Protein AF-A0A533YYQ1-F1 (afdb_monomer_lite)

Radius of gyration: 12.84 Å; chains: 1; bounding box: 26×22×38 Å

Sequence (65 aa):
GWKSDDYPKIVVVRDQLGEVQVSPQGLLAVVSNEPVDVPVPRLHPDDVQALSALIIRHFPKLPVA

Secondary structure (DSSP, 8-state):
--TTS-S-EEEE-SS-GGGS---STTEEEEE-SS----SS-EE-TT-HHHHHHHHHHHSPPPP--

Structure (mmCIF, N/CA/C/O backbone):
data_AF-A0A533YYQ1-F1
#
_entry.id   AF-A0A533YYQ1-F1
#
loop_
_atom_site.group_PDB
_atom_site.id
_atom_site.type_symbol
_atom_site.label_atom_id
_atom_site.label_alt_id
_atom_site.label_comp_id
_atom_site.label_asym_id
_atom_site.label_entity_id
_atom_site.label_seq_id
_atom_site.pdbx_PDB_ins_code
_atom_site.Cartn_x
_atom_site.Cartn_y
_atom_site.Cartn_z
_atom_site.occupancy
_atom_site.B_iso_or_equiv
_atom_site.auth_seq_id
_atom_site.auth_comp_id
_atom_site.auth_asym_id
_atom_site.auth_atom_id
_atom_site.pdbx_PDB_model_num
ATOM 1 N N . GLY A 1 1 ? 1.018 12.022 -3.352 1.00 83.19 1 GLY A N 1
ATOM 2 C CA . GLY A 1 1 ? 0.771 13.195 -4.222 1.00 83.19 1 GLY A CA 1
ATOM 3 C C . GLY A 1 1 ? -0.330 12.872 -5.217 1.00 83.19 1 GLY A C 1
ATOM 4 O O . GLY A 1 1 ? -0.881 11.785 -5.102 1.00 83.19 1 GLY A O 1
ATOM 5 N N . TRP A 1 2 ? -0.663 13.794 -6.131 1.00 85.00 2 TRP A N 1
ATOM 6 C CA . TRP A 1 2 ? -1.667 13.614 -7.204 1.00 85.00 2 TRP A CA 1
ATOM 7 C C . TRP A 1 2 ? -2.913 12.835 -6.765 1.00 85.00 2 TRP A C 1
ATOM 9 O O . TRP A 1 2 ? -3.253 11.812 -7.348 1.00 85.00 2 TRP A O 1
ATOM 19 N N . LYS A 1 3 ? -3.543 13.248 -5.657 1.00 79.75 3 LYS A N 1
ATOM 20 C CA . LYS A 1 3 ? -4.604 12.461 -5.001 1.00 79.75 3 LYS A CA 1
ATOM 21 C C . LYS A 1 3 ? -5.826 12.246 -5.905 1.00 79.75 3 LYS A C 1
ATOM 23 O O . LYS A 1 3 ? -6.460 11.208 -5.786 1.00 79.75 3 LYS A O 1
ATOM 28 N N . SER A 1 4 ? -6.092 13.196 -6.799 1.00 80.25 4 SER A N 1
ATOM 29 C CA . SER A 1 4 ? -7.256 13.209 -7.690 1.00 80.25 4 SER A CA 1
ATOM 30 C C . SER A 1 4 ? -7.067 12.455 -9.009 1.00 80.25 4 SER A C 1
ATOM 32 O O . SER A 1 4 ? -8.033 12.321 -9.746 1.00 80.25 4 SER A O 1
ATOM 34 N N . ASP A 1 5 ? -5.856 11.986 -9.324 1.00 83.69 5 ASP A N 1
ATOM 35 C CA . ASP A 1 5 ? -5.616 11.224 -10.554 1.00 83.69 5 ASP A CA 1
ATOM 36 C C . ASP A 1 5 ? -6.004 9.754 -10.368 1.00 83.69 5 ASP A C 1
ATOM 38 O O . ASP A 1 5 ? -5.709 9.174 -9.321 1.00 83.69 5 ASP A O 1
ATOM 42 N N . ASP A 1 6 ? -6.509 9.115 -11.422 1.00 85.31 6 ASP A N 1
ATOM 43 C CA . ASP A 1 6 ? -6.987 7.720 -11.408 1.00 85.31 6 ASP A CA 1
ATOM 44 C C . ASP A 1 6 ? -5.879 6.650 -11.466 1.00 85.31 6 ASP A C 1
ATOM 46 O O . ASP A 1 6 ? -6.130 5.472 -11.725 1.00 85.31 6 ASP A O 1
ATOM 50 N N . TYR A 1 7 ? -4.626 7.026 -11.210 1.00 89.06 7 TYR A N 1
ATOM 51 C CA . TYR A 1 7 ? -3.545 6.050 -11.088 1.00 89.06 7 TYR A CA 1
ATOM 52 C C . TYR A 1 7 ? -3.688 5.209 -9.817 1.00 89.06 7 TYR A C 1
ATOM 54 O O . TYR A 1 7 ? -4.102 5.751 -8.787 1.00 89.06 7 TYR A O 1
ATOM 62 N N . PRO A 1 8 ? -3.255 3.931 -9.836 1.00 92.56 8 PRO A N 1
ATOM 63 C CA . PRO A 1 8 ? -3.217 3.119 -8.634 1.00 92.56 8 PRO A CA 1
ATOM 64 C C . PRO A 1 8 ? -2.367 3.757 -7.530 1.00 92.56 8 PRO A C 1
ATOM 66 O O . PRO A 1 8 ? -1.295 4.310 -7.796 1.00 92.56 8 PRO A O 1
AT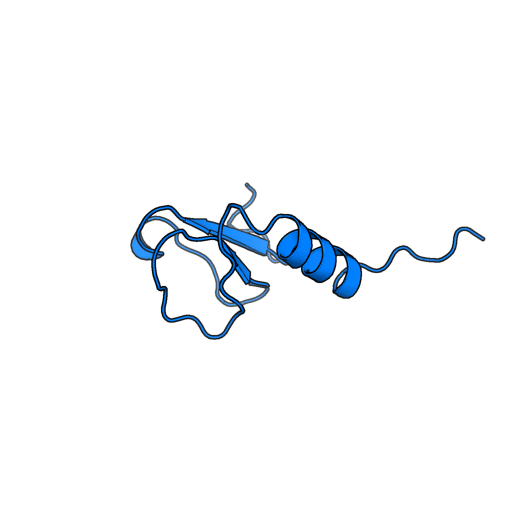OM 69 N N . LYS A 1 9 ? -2.831 3.685 -6.280 1.00 92.00 9 LYS A N 1
ATOM 70 C CA . LYS A 1 9 ? -2.192 4.353 -5.134 1.00 92.00 9 LYS A CA 1
ATOM 71 C C . LYS A 1 9 ? -2.038 3.430 -3.942 1.00 92.00 9 LYS A C 1
ATOM 73 O O . LYS A 1 9 ? -2.824 2.515 -3.722 1.00 92.00 9 LYS A O 1
ATOM 78 N N . ILE A 1 10 ? -1.045 3.755 -3.126 1.00 94.25 10 ILE A N 1
ATOM 79 C CA . ILE A 1 10 ? -0.902 3.261 -1.762 1.00 94.25 10 ILE A CA 1
ATOM 80 C C . ILE A 1 10 ? -1.033 4.475 -0.853 1.00 94.25 10 ILE A C 1
ATOM 82 O O . ILE A 1 10 ? -0.396 5.506 -1.086 1.00 94.25 10 ILE A O 1
ATOM 86 N N . VAL A 1 11 ? -1.890 4.372 0.152 1.00 91.94 11 VAL A N 1
ATOM 87 C CA . VAL A 1 11 ? -2.152 5.468 1.087 1.00 91.94 11 VAL A CA 1
ATOM 88 C C . VAL A 1 11 ? -1.368 5.217 2.352 1.00 91.94 11 VAL A C 1
ATOM 90 O O . VAL A 1 11 ? -1.402 4.115 2.879 1.00 91.94 11 VAL A O 1
ATOM 93 N N . VAL A 1 12 ? -0.707 6.249 2.861 1.00 92.12 12 VAL A N 1
ATOM 94 C CA . VAL A 1 12 ? -0.047 6.207 4.164 1.00 92.12 12 VAL A CA 1
ATOM 95 C C . VAL A 1 12 ? -0.831 7.104 5.112 1.00 92.12 12 VAL A C 1
ATOM 97 O O . VAL A 1 12 ? -0.981 8.296 4.835 1.00 92.12 12 VAL A O 1
ATOM 100 N N . VAL A 1 13 ? -1.335 6.538 6.204 1.00 88.50 13 VAL A N 1
ATOM 101 C CA . VAL A 1 13 ? -2.017 7.268 7.281 1.00 88.50 13 VAL A CA 1
ATOM 102 C C . VAL A 1 13 ? -1.365 6.947 8.617 1.00 88.50 13 VAL A C 1
ATOM 104 O O . VAL A 1 13 ? -0.860 5.843 8.813 1.00 88.50 13 VAL A O 1
ATOM 107 N N . ARG A 1 14 ? -1.366 7.908 9.545 1.00 79.12 14 ARG A N 1
ATOM 108 C CA . ARG A 1 14 ? -0.925 7.641 10.919 1.00 79.12 14 ARG A CA 1
ATOM 109 C C . ARG A 1 14 ? -2.022 6.927 11.694 1.00 79.12 14 ARG A C 1
ATOM 111 O O . ARG A 1 14 ? -1.830 5.762 12.026 1.00 79.12 14 ARG A O 1
ATOM 118 N N . ASP A 1 15 ? -3.172 7.586 11.836 1.00 71.25 15 ASP A N 1
ATOM 119 C CA . ASP A 1 15 ? -4.192 7.153 12.793 1.00 71.25 15 ASP A CA 1
ATOM 120 C C . ASP A 1 15 ? -5.489 6.700 12.105 1.00 71.25 15 ASP A C 1
ATOM 122 O O . ASP A 1 15 ? -5.967 5.599 12.355 1.00 71.25 15 ASP A O 1
ATOM 126 N N . GLN A 1 16 ? -6.067 7.506 11.202 1.00 66.94 16 GLN A N 1
ATOM 127 C CA . GLN A 1 16 ? -7.317 7.158 10.510 1.00 66.94 16 GLN A CA 1
ATOM 128 C C . GLN A 1 16 ? -7.341 7.640 9.057 1.00 66.94 16 GLN A C 1
ATOM 130 O O . GLN A 1 16 ? -6.741 8.654 8.701 1.00 66.94 16 GLN A O 1
ATOM 135 N N . LEU A 1 17 ? -8.109 6.945 8.209 1.00 64.00 17 LEU A N 1
ATOM 136 C CA . LEU A 1 17 ? -8.334 7.349 6.815 1.00 64.00 17 LEU A CA 1
ATOM 137 C C . LEU A 1 17 ? -9.065 8.687 6.675 1.00 64.00 17 LEU A C 1
ATOM 139 O O . LEU A 1 17 ? -8.915 9.337 5.648 1.00 64.00 1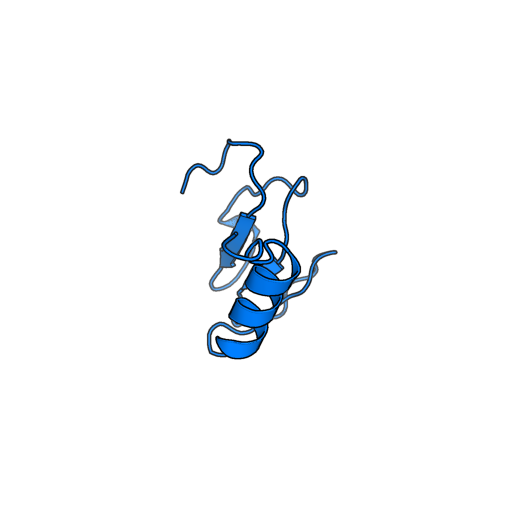7 LEU A O 1
ATOM 143 N N . GLY A 1 18 ? -9.815 9.126 7.693 1.00 63.12 18 GLY A N 1
ATOM 144 C CA . GLY A 1 18 ? -10.616 10.355 7.643 1.00 63.12 18 GLY A CA 1
ATOM 145 C C . GLY A 1 18 ? -9.821 11.631 7.336 1.00 63.12 18 GLY A C 1
ATOM 146 O O . GLY A 1 18 ? -10.387 12.591 6.820 1.00 63.12 18 GLY A O 1
ATOM 147 N N . GLU A 1 19 ? -8.508 11.636 7.578 1.00 62.66 19 GLU A N 1
ATOM 148 C CA . GLU A 1 19 ? -7.628 12.768 7.257 1.00 62.66 19 GLU A CA 1
ATOM 149 C C . GLU A 1 19 ? -7.279 12.865 5.762 1.00 62.66 19 GLU A C 1
ATOM 151 O O . GLU A 1 19 ? -6.844 13.912 5.273 1.00 62.66 19 GLU A O 1
ATOM 156 N N . VAL A 1 20 ? -7.465 11.781 5.004 1.00 67.75 20 VAL A N 1
ATOM 157 C CA . VAL A 1 20 ? -7.149 11.717 3.579 1.00 67.75 20 VAL A CA 1
ATOM 158 C C . VAL A 1 20 ? -8.362 11.183 2.831 1.00 67.75 20 VAL A C 1
ATOM 160 O O . VAL A 1 20 ? -8.664 9.998 2.873 1.00 67.75 20 VAL A O 1
ATOM 163 N N . GLN A 1 21 ? -9.027 12.045 2.061 1.00 69.38 21 GLN A N 1
ATOM 164 C CA . GLN A 1 21 ? -9.973 11.559 1.060 1.00 69.38 21 GLN A CA 1
ATOM 165 C C . GLN A 1 21 ? -9.201 10.783 -0.008 1.00 69.38 21 GLN A C 1
ATOM 167 O O . GLN A 1 21 ? -8.397 11.350 -0.753 1.00 69.38 21 GLN A O 1
ATOM 172 N N . VAL A 1 22 ? -9.417 9.473 -0.038 1.00 68.00 22 VAL A N 1
ATOM 173 C CA . VAL A 1 22 ? -8.831 8.559 -1.014 1.00 68.00 22 VAL A CA 1
ATOM 174 C C . VAL A 1 22 ? -9.982 7.877 -1.727 1.00 68.00 22 VAL A C 1
ATOM 176 O O . VAL A 1 22 ? -10.854 7.295 -1.086 1.00 68.00 22 VAL A O 1
ATOM 179 N N . SER A 1 23 ? -9.973 7.941 -3.055 1.00 73.69 23 SER A N 1
ATOM 180 C CA . SER A 1 23 ? -10.879 7.128 -3.853 1.00 73.69 23 SER A CA 1
ATOM 181 C C . SER A 1 23 ? -10.597 5.637 -3.607 1.00 73.69 23 SER A C 1
ATOM 183 O O . SER A 1 23 ? -9.438 5.224 -3.680 1.00 73.69 23 SER A O 1
ATOM 185 N N . PRO A 1 24 ? -11.621 4.807 -3.345 1.00 72.81 24 PRO A N 1
ATOM 186 C CA . PRO A 1 24 ? -11.462 3.356 -3.323 1.00 72.81 24 PRO A CA 1
ATOM 187 C C . PRO A 1 24 ? -11.032 2.796 -4.687 1.00 72.81 24 PRO A C 1
ATOM 189 O O . PRO A 1 24 ? -10.388 1.748 -4.749 1.00 72.81 24 PRO A O 1
ATOM 192 N N . GLN A 1 25 ? -11.366 3.485 -5.788 1.00 80.31 25 GLN A N 1
ATOM 193 C CA . GLN A 1 25 ? -10.900 3.106 -7.120 1.00 80.31 25 GLN A CA 1
ATOM 194 C C . GLN A 1 25 ? -9.374 3.226 -7.202 1.00 80.31 25 GLN A C 1
ATOM 196 O O . GLN A 1 25 ? -8.801 4.279 -6.934 1.00 80.31 25 GLN A O 1
ATOM 201 N N . GLY A 1 26 ? -8.714 2.133 -7.592 1.00 83.44 26 GLY A N 1
ATOM 202 C CA . GLY A 1 26 ? -7.260 2.093 -7.759 1.00 83.44 26 GLY A CA 1
ATOM 203 C C . GLY A 1 26 ? -6.467 2.050 -6.448 1.00 83.44 26 GLY A C 1
ATOM 204 O O . GLY A 1 26 ? -5.237 2.068 -6.483 1.00 83.44 26 GLY A O 1
ATOM 205 N N . LEU A 1 27 ? -7.120 1.966 -5.286 1.00 90.75 27 LEU A N 1
ATOM 206 C CA . LEU A 1 27 ? -6.413 1.796 -4.021 1.00 90.75 27 LEU A CA 1
ATOM 207 C C . LEU A 1 27 ? -5.839 0.375 -3.926 1.00 90.75 27 LEU A C 1
ATOM 209 O O . LEU A 1 27 ? -6.571 -0.608 -3.992 1.00 90.75 27 LEU A O 1
ATOM 213 N N . LEU A 1 28 ? -4.521 0.268 -3.770 1.00 94.62 28 LEU A N 1
ATOM 214 C CA . LEU A 1 28 ? -3.812 -1.013 -3.719 1.00 94.62 28 LEU A CA 1
ATOM 215 C C . LEU A 1 28 ? -3.569 -1.502 -2.293 1.00 94.62 28 LEU A C 1
ATOM 217 O O . LEU A 1 28 ? -3.584 -2.706 -2.053 1.00 94.62 28 LEU A O 1
ATOM 221 N N . ALA A 1 29 ? -3.305 -0.580 -1.366 1.00 94.81 29 ALA A N 1
ATOM 222 C CA . ALA A 1 29 ? -3.069 -0.870 0.043 1.00 94.81 29 ALA A CA 1
ATOM 223 C C . ALA A 1 29 ? -3.159 0.401 0.898 1.00 94.81 29 ALA A C 1
ATOM 225 O O . ALA A 1 29 ? -3.019 1.524 0.396 1.00 94.81 29 ALA A O 1
ATOM 226 N N . VAL A 1 30 ? -3.316 0.198 2.204 1.00 93.31 30 VAL A N 1
ATOM 227 C CA . VAL A 1 30 ? -3.151 1.227 3.235 1.00 93.31 30 VAL A CA 1
ATOM 228 C C . VAL A 1 30 ? -1.963 0.865 4.118 1.00 93.31 30 VAL A C 1
ATOM 230 O O . VAL A 1 30 ? -1.856 -0.256 4.601 1.00 93.31 30 VAL A O 1
ATOM 233 N N . VAL A 1 31 ? -1.075 1.819 4.352 1.00 94.56 31 VAL A N 1
ATOM 234 C CA . VAL A 1 31 ? 0.018 1.725 5.318 1.00 94.56 31 VAL A CA 1
ATOM 235 C C . VAL A 1 31 ? -0.393 2.508 6.560 1.00 94.56 31 VAL A C 1
ATOM 237 O O . VAL A 1 31 ? -0.675 3.704 6.458 1.00 94.56 31 VAL A O 1
ATOM 240 N N . SER A 1 32 ? -0.463 1.841 7.710 1.00 92.50 32 SER A N 1
ATOM 241 C CA . SER A 1 32 ? -0.866 2.455 8.981 1.00 92.50 32 SER A CA 1
ATOM 242 C C . SER A 1 32 ? -0.313 1.689 10.179 1.00 92.50 32 SER A C 1
ATOM 244 O O . SER A 1 32 ? -0.162 0.467 10.116 1.00 92.50 32 SER A O 1
ATOM 246 N N . ASN A 1 33 ? -0.020 2.415 11.261 1.00 91.31 33 ASN A N 1
ATOM 247 C CA . ASN A 1 33 ? 0.334 1.820 12.553 1.00 91.31 33 ASN A CA 1
ATOM 248 C C . ASN A 1 33 ? -0.885 1.173 13.223 1.00 91.31 33 ASN A C 1
ATOM 250 O O . ASN A 1 33 ? -0.757 0.144 13.880 1.00 91.31 33 ASN A O 1
ATOM 254 N N . GLU A 1 34 ? -2.065 1.758 13.019 1.00 88.62 34 GLU A N 1
ATOM 255 C CA . GLU A 1 34 ? -3.297 1.341 13.672 1.00 88.62 34 GLU A CA 1
ATOM 256 C C . GLU A 1 34 ? -4.123 0.396 12.786 1.00 88.62 34 GLU A C 1
ATOM 258 O O . GLU A 1 34 ? -4.003 0.394 11.554 1.00 88.62 34 GLU A O 1
ATOM 263 N N . PRO A 1 35 ? -4.991 -0.442 13.377 1.00 85.44 35 PRO A N 1
ATOM 264 C CA . PRO A 1 35 ? -5.979 -1.190 12.619 1.00 85.44 35 PRO A CA 1
ATOM 265 C C . PRO A 1 35 ? -6.912 -0.248 11.850 1.00 85.44 35 PRO A C 1
ATOM 267 O O . PRO A 1 35 ? -7.549 0.631 12.421 1.00 85.44 35 PRO A O 1
ATOM 270 N N . VAL A 1 36 ? -7.035 -0.481 10.545 1.00 84.00 36 VAL A N 1
ATOM 271 C CA . VAL A 1 36 ? -7.962 0.232 9.664 1.00 84.00 36 VAL A CA 1
ATOM 272 C C . VAL A 1 36 ? -8.853 -0.796 8.981 1.00 84.00 36 VAL A C 1
ATOM 274 O O . VAL A 1 36 ? -8.343 -1.789 8.455 1.00 84.00 36 VAL A O 1
ATOM 277 N N . ASP A 1 37 ? -10.162 -0.558 8.994 1.00 84.81 37 ASP A N 1
ATOM 278 C CA . ASP A 1 37 ? -11.136 -1.385 8.285 1.00 84.81 37 ASP A CA 1
ATOM 279 C C . ASP A 1 37 ? -11.216 -0.948 6.816 1.00 84.81 37 ASP A C 1
ATOM 281 O O . ASP A 1 37 ? -11.788 0.091 6.481 1.00 84.81 37 ASP A O 1
ATOM 285 N N . VAL A 1 38 ? -10.549 -1.705 5.945 1.00 84.44 38 VAL A N 1
ATOM 286 C CA . VAL A 1 38 ? -10.485 -1.452 4.504 1.00 84.44 38 VAL A CA 1
ATOM 287 C C . VAL A 1 38 ? -10.590 -2.744 3.705 1.00 84.44 38 VAL A C 1
ATOM 289 O O . VAL A 1 38 ? -10.086 -3.779 4.135 1.00 84.44 38 VAL A O 1
ATOM 292 N N . PRO A 1 39 ? -11.152 -2.686 2.483 1.00 88.50 39 PRO A N 1
ATOM 293 C CA . PRO A 1 39 ? -11.246 -3.845 1.596 1.00 88.50 39 PRO A CA 1
ATOM 294 C C . PRO A 1 39 ? -9.917 -4.191 0.898 1.00 88.50 39 PRO A C 1
ATOM 296 O O . PRO A 1 39 ? -9.861 -5.128 0.105 1.00 88.50 39 PRO A O 1
ATOM 299 N N . VAL A 1 40 ? -8.857 -3.420 1.152 1.00 91.00 40 VAL A N 1
ATOM 300 C CA . VAL A 1 40 ? -7.515 -3.605 0.585 1.00 91.00 40 VAL A CA 1
ATOM 301 C C . VAL A 1 40 ? -6.537 -4.032 1.682 1.00 91.00 40 VAL A C 1
ATOM 303 O O . VAL A 1 40 ? -6.797 -3.780 2.858 1.00 91.00 40 VAL A O 1
ATOM 306 N N . PRO A 1 41 ? -5.387 -4.635 1.339 1.00 94.19 41 PRO A N 1
ATOM 307 C CA . PRO A 1 41 ? -4.366 -4.963 2.323 1.00 94.19 41 PRO A CA 1
ATOM 308 C C . PRO A 1 41 ? -3.961 -3.760 3.184 1.00 94.19 41 PRO A C 1
ATOM 310 O O . PRO A 1 41 ? -3.669 -2.677 2.667 1.00 94.19 41 PRO A O 1
ATOM 313 N N . ARG A 1 42 ? -3.889 -3.982 4.499 1.00 93.50 42 ARG A N 1
ATOM 314 C CA . ARG A 1 42 ? -3.236 -3.077 5.446 1.00 93.50 42 ARG A CA 1
ATOM 315 C C . ARG A 1 42 ? -1.820 -3.575 5.720 1.00 93.50 42 ARG A C 1
ATOM 317 O O . ARG A 1 42 ? -1.647 -4.742 6.060 1.00 93.50 42 ARG A O 1
ATOM 324 N N . LEU A 1 43 ? -0.833 -2.694 5.613 1.00 95.69 43 LEU A N 1
ATOM 325 C CA . LEU A 1 43 ? 0.572 -2.975 5.906 1.00 95.69 43 LEU A CA 1
ATOM 326 C C . LEU A 1 43 ? 1.066 -2.086 7.052 1.00 95.69 43 LEU A C 1
ATOM 328 O O . LEU A 1 43 ? 0.648 -0.933 7.175 1.00 95.69 43 LEU A O 1
ATOM 332 N N . HIS A 1 44 ? 1.964 -2.616 7.880 1.00 94.44 44 HIS A N 1
ATOM 333 C CA . HIS A 1 44 ? 2.650 -1.819 8.897 1.00 94.44 44 HIS A CA 1
ATOM 334 C C . HIS A 1 44 ? 3.730 -0.940 8.234 1.00 94.44 44 HIS A C 1
ATOM 336 O O . HIS A 1 44 ? 4.358 -1.407 7.281 1.00 94.44 44 HIS A O 1
ATOM 342 N N . PRO A 1 45 ? 3.999 0.294 8.709 1.00 94.56 45 PRO A N 1
ATOM 343 C CA . PRO A 1 45 ? 5.016 1.164 8.109 1.00 94.56 45 PRO A CA 1
ATOM 344 C C . PRO A 1 45 ? 6.423 0.559 8.069 1.00 94.56 45 PRO A C 1
ATOM 346 O O . PRO A 1 45 ? 7.160 0.800 7.115 1.00 94.56 45 PRO A O 1
ATOM 349 N N . ASP A 1 46 ? 6.766 -0.270 9.057 1.00 96.06 46 ASP A N 1
ATOM 350 C CA . ASP A 1 46 ? 8.062 -0.962 9.105 1.00 96.06 46 ASP A CA 1
ATOM 351 C C . ASP A 1 46 ? 8.136 -2.205 8.202 1.00 96.06 46 ASP A C 1
ATOM 353 O O . ASP A 1 46 ? 9.222 -2.739 7.973 1.00 96.06 46 ASP A O 1
ATOM 357 N N . ASP A 1 47 ? 7.014 -2.666 7.638 1.00 96.50 47 ASP A N 1
ATOM 358 C CA . ASP A 1 47 ? 6.992 -3.813 6.725 1.00 96.50 47 ASP A CA 1
ATOM 359 C C . ASP A 1 47 ? 7.298 -3.391 5.279 1.00 96.50 47 ASP A C 1
ATOM 361 O O . ASP A 1 47 ? 6.502 -3.510 4.339 1.00 96.50 47 ASP A O 1
ATOM 365 N N . VAL A 1 48 ? 8.510 -2.864 5.105 1.00 96.38 48 VAL A N 1
ATOM 366 C CA . VAL A 1 48 ? 9.036 -2.419 3.809 1.00 96.38 48 VAL A CA 1
ATOM 367 C C . VAL A 1 48 ? 9.086 -3.579 2.811 1.00 96.38 48 VAL A C 1
ATOM 369 O O . V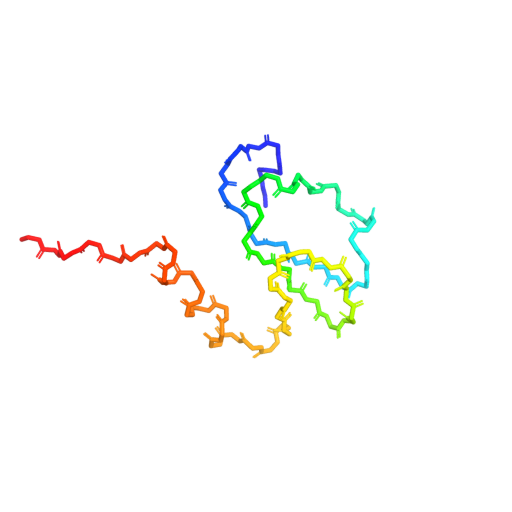AL A 1 48 ? 8.871 -3.379 1.613 1.00 96.38 48 VAL A O 1
ATOM 372 N N . GLN A 1 49 ? 9.335 -4.805 3.285 1.00 97.69 49 GLN A N 1
ATOM 373 C CA . GLN A 1 49 ? 9.392 -5.980 2.422 1.00 97.69 49 GLN A CA 1
ATOM 374 C C . GLN A 1 49 ? 8.024 -6.306 1.824 1.00 97.69 49 GLN A C 1
ATOM 376 O O . GLN A 1 49 ? 7.931 -6.409 0.597 1.00 97.69 49 GLN A O 1
ATOM 381 N N . ALA A 1 50 ? 6.962 -6.390 2.630 1.00 96.69 50 ALA A N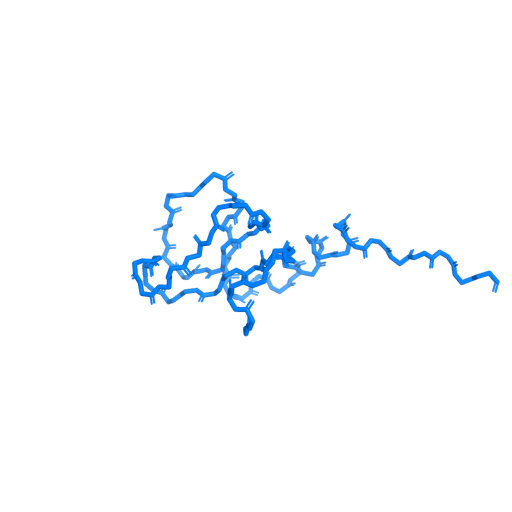 1
ATOM 382 C CA . ALA A 1 50 ? 5.618 -6.639 2.110 1.00 96.69 50 ALA A CA 1
ATOM 383 C C . ALA A 1 50 ? 5.158 -5.529 1.158 1.00 96.69 50 ALA A C 1
ATOM 385 O O . ALA A 1 50 ? 4.588 -5.816 0.102 1.00 96.69 50 ALA A O 1
ATOM 386 N N . LEU A 1 51 ? 5.471 -4.269 1.479 1.00 96.81 51 LEU A N 1
ATOM 387 C CA . LEU A 1 51 ? 5.163 -3.132 0.612 1.00 96.81 51 LEU A CA 1
ATOM 388 C C . LEU A 1 51 ? 5.861 -3.250 -0.750 1.00 96.81 51 LEU A C 1
ATOM 390 O O . LEU A 1 51 ? 5.232 -3.088 -1.797 1.00 96.81 51 LEU A O 1
ATOM 394 N N . SER A 1 52 ? 7.155 -3.576 -0.748 1.00 95.69 52 SER A N 1
ATOM 395 C CA . SER A 1 52 ? 7.929 -3.752 -1.980 1.00 95.69 52 SER A CA 1
ATOM 396 C C . SER A 1 52 ? 7.418 -4.923 -2.825 1.00 95.69 52 SER A C 1
ATOM 398 O O . SER A 1 52 ? 7.269 -4.788 -4.040 1.00 95.69 52 SER A O 1
ATOM 400 N N . ALA A 1 53 ? 7.071 -6.046 -2.190 1.00 96.44 53 ALA A N 1
ATOM 401 C CA . ALA A 1 53 ? 6.531 -7.219 -2.863 1.00 96.44 53 ALA A CA 1
ATOM 402 C C . ALA A 1 53 ? 5.176 -6.919 -3.520 1.00 96.44 53 ALA A C 1
ATOM 404 O O . ALA A 1 53 ? 4.934 -7.341 -4.653 1.00 96.44 53 ALA A O 1
ATOM 405 N N . LEU A 1 54 ? 4.318 -6.145 -2.846 1.00 96.50 54 LEU A N 1
ATOM 406 C CA . LEU A 1 54 ? 3.047 -5.679 -3.397 1.00 96.50 54 LEU A CA 1
ATOM 407 C C . LEU A 1 54 ? 3.260 -4.835 -4.659 1.00 96.50 54 LEU A C 1
ATOM 409 O O . LEU A 1 54 ? 2.612 -5.088 -5.676 1.00 96.50 54 LEU A O 1
ATOM 413 N N . ILE A 1 55 ? 4.194 -3.880 -4.618 1.00 95.06 55 ILE A N 1
ATOM 414 C CA . ILE A 1 55 ? 4.511 -3.017 -5.765 1.00 95.06 55 ILE A CA 1
ATOM 415 C C . ILE A 1 55 ? 5.040 -3.848 -6.937 1.00 95.06 55 ILE A C 1
ATOM 417 O O . ILE A 1 55 ? 4.544 -3.702 -8.050 1.00 95.06 55 ILE A O 1
ATOM 421 N N . ILE A 1 56 ? 6.000 -4.747 -6.700 1.00 95.25 56 ILE A N 1
ATOM 422 C CA . ILE A 1 56 ? 6.604 -5.587 -7.750 1.00 95.25 56 ILE A CA 1
ATOM 423 C C . ILE A 1 56 ? 5.568 -6.519 -8.379 1.00 95.25 56 ILE A C 1
ATOM 425 O O . ILE A 1 56 ? 5.569 -6.714 -9.592 1.00 95.25 56 ILE A O 1
ATOM 429 N N . ARG A 1 57 ? 4.670 -7.093 -7.573 1.00 93.44 57 ARG A N 1
ATOM 430 C CA . ARG A 1 57 ? 3.601 -7.961 -8.074 1.00 93.44 57 ARG A CA 1
ATOM 431 C C . ARG A 1 57 ? 2.619 -7.200 -8.960 1.00 93.44 57 ARG A C 1
ATOM 433 O O . ARG A 1 57 ? 2.143 -7.759 -9.943 1.00 93.44 57 ARG A O 1
ATOM 440 N N . HIS A 1 58 ? 2.284 -5.966 -8.590 1.00 93.75 58 HIS A N 1
ATOM 441 C CA . HIS A 1 58 ? 1.329 -5.151 -9.339 1.00 93.75 58 HIS A CA 1
ATOM 442 C C . HIS A 1 58 ? 1.955 -4.532 -10.598 1.00 93.75 58 HIS A C 1
ATOM 444 O O . HIS A 1 58 ? 1.308 -4.457 -11.637 1.00 93.75 58 HIS A O 1
ATOM 450 N N . PHE A 1 59 ? 3.227 -4.138 -10.518 1.00 92.75 59 PHE A N 1
ATOM 451 C CA . PHE A 1 59 ? 4.001 -3.546 -11.607 1.00 92.75 59 PHE A CA 1
ATOM 452 C C . PHE A 1 59 ? 5.258 -4.384 -11.878 1.00 92.75 59 PHE A C 1
ATOM 454 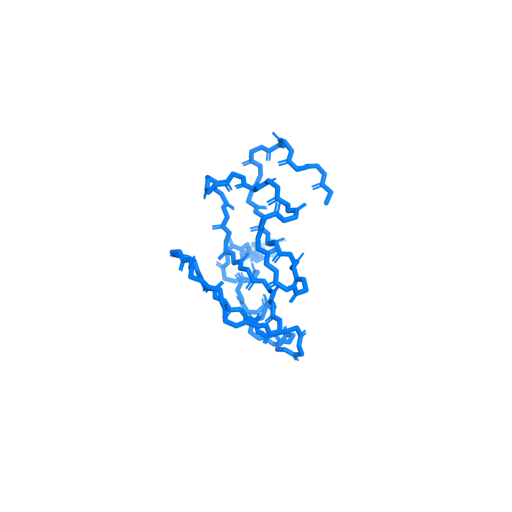O O . PHE A 1 59 ? 6.372 -3.966 -11.538 1.00 92.75 59 PHE A O 1
ATOM 461 N N . PRO A 1 60 ? 5.113 -5.587 -12.462 1.00 90.44 60 PRO A N 1
ATOM 462 C CA . PRO A 1 60 ? 6.261 -6.423 -12.762 1.00 90.44 60 PRO A CA 1
ATOM 463 C C . PRO A 1 60 ? 7.172 -5.698 -13.750 1.00 90.44 60 PRO A C 1
ATOM 465 O O . PRO A 1 60 ? 6.710 -5.114 -14.734 1.00 90.44 60 PRO A O 1
ATOM 468 N N . LYS A 1 61 ? 8.486 -5.745 -13.508 1.00 84.25 61 LYS A N 1
ATOM 469 C CA . LYS A 1 61 ? 9.443 -5.303 -14.522 1.00 84.25 61 LYS A CA 1
ATOM 470 C C . LYS A 1 61 ? 9.242 -6.176 -15.754 1.00 84.25 61 LYS A C 1
ATOM 472 O O . LYS A 1 61 ? 9.343 -7.399 -15.664 1.00 84.25 61 LYS A O 1
ATOM 477 N N . LEU A 1 62 ? 8.968 -5.548 -16.892 1.00 77.00 62 LEU A N 1
ATOM 478 C CA . LEU A 1 62 ? 9.060 -6.240 -18.168 1.00 77.00 62 LEU A CA 1
ATOM 479 C C . LEU A 1 62 ? 10.510 -6.728 -18.335 1.00 77.00 62 LEU A C 1
ATOM 481 O O . LEU A 1 62 ? 11.431 -6.003 -17.936 1.00 77.00 62 LEU A O 1
ATOM 485 N N . PRO A 1 63 ? 10.738 -7.938 -18.877 1.00 72.44 63 PRO A N 1
ATOM 486 C CA . PRO A 1 63 ? 12.084 -8.354 -19.226 1.00 72.44 63 PRO A CA 1
ATOM 487 C C . PRO A 1 63 ? 12.691 -7.301 -20.157 1.00 72.44 63 PRO A C 1
ATOM 489 O O . PRO A 1 63 ? 12.043 -6.870 -21.112 1.00 72.44 63 PRO A O 1
ATOM 492 N N . VAL A 1 64 ? 13.910 -6.856 -19.848 1.00 67.81 64 VAL A N 1
ATOM 493 C CA . VAL A 1 64 ? 14.676 -6.016 -20.771 1.00 67.81 64 VAL A CA 1
ATOM 494 C C . VAL A 1 64 ? 15.006 -6.905 -21.969 1.00 67.81 64 VAL A C 1
ATOM 496 O O . VAL A 1 64 ? 15.660 -7.932 -21.791 1.00 67.81 64 VAL A O 1
ATOM 499 N N . ALA A 1 65 ? 14.448 -6.556 -23.129 1.00 59.09 65 ALA A N 1
ATOM 500 C CA . ALA A 1 65 ? 14.720 -7.212 -24.405 1.00 59.09 65 ALA A CA 1
ATOM 501 C C . ALA A 1 65 ? 16.155 -6.944 -24.876 1.00 59.09 65 ALA A C 1
ATOM 503 O O . ALA A 1 65 ? 16.671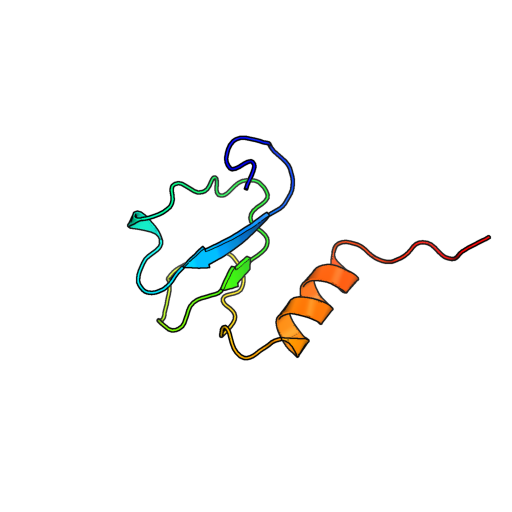 -5.840 -24.580 1.00 59.09 65 ALA A O 1
#

Foldseek 3Di:
DPQVDQAADEAEDEEACPVPDHDPRNDAEYEYPDDYDDPHHYHHPVPVVVVVVSVCVVPPDDPDD

pLDDT: mean 85.86, std 10.56, range [59.09, 97.69]